Protein AF-A0A0S7YBX9-F1 (afdb_monomer_lite)

Radius of gyration: 15.23 Å; chains: 1; bounding box: 36×28×37 Å

pLDDT: mean 82.59, std 11.85, range [47.88, 96.25]

Structure (mmCIF, N/CA/C/O backbone):
data_AF-A0A0S7YBX9-F1
#
_entry.id   AF-A0A0S7YBX9-F1
#
loop_
_atom_site.group_PDB
_atom_site.id
_atom_site.type_symbol
_atom_site.label_atom_id
_atom_site.label_alt_id
_atom_site.label_comp_id
_atom_site.label_asym_id
_atom_site.label_entity_id
_atom_site.label_seq_id
_atom_site.pdbx_PDB_ins_code
_atom_site.Cartn_x
_atom_site.Cartn_y
_atom_site.Cartn_z
_atom_site.occupancy
_atom_site.B_iso_or_equiv
_atom_site.auth_seq_id
_atom_site.auth_comp_id
_atom_site.auth_asym_id
_atom_site.auth_atom_id
_atom_site.pdbx_PDB_model_num
ATOM 1 N N . MET A 1 1 ? -4.654 -7.374 2.470 1.00 59.19 1 MET A N 1
ATOM 2 C CA . MET A 1 1 ? -4.007 -7.094 1.170 1.00 59.19 1 MET A CA 1
ATOM 3 C C . MET A 1 1 ? -5.047 -7.176 0.069 1.00 59.19 1 MET A C 1
ATOM 5 O O . MET A 1 1 ? -5.740 -8.188 -0.020 1.00 59.19 1 MET A O 1
ATOM 9 N N . THR A 1 2 ? -5.124 -6.176 -0.802 1.00 62.16 2 THR A N 1
ATOM 10 C CA . THR A 1 2 ? -5.911 -6.236 -2.039 1.00 62.16 2 THR A CA 1
ATOM 11 C C . THR A 1 2 ? -5.144 -6.942 -3.145 1.00 62.16 2 THR A C 1
ATOM 13 O O . THR A 1 2 ? -3.989 -6.635 -3.437 1.00 62.16 2 THR A O 1
ATOM 16 N N . VAL A 1 3 ? -5.797 -7.906 -3.791 1.00 60.31 3 VAL A N 1
ATOM 17 C CA . VAL A 1 3 ? -5.257 -8.609 -4.956 1.00 60.31 3 VAL A CA 1
ATOM 18 C C . VAL A 1 3 ? -6.174 -8.383 -6.148 1.00 60.31 3 VAL A C 1
ATOM 20 O O . VAL A 1 3 ? -7.370 -8.649 -6.077 1.00 60.31 3 VAL A O 1
ATOM 23 N N . GLY A 1 4 ? -5.592 -7.933 -7.260 1.00 50.34 4 GLY A N 1
ATOM 24 C CA . GLY A 1 4 ? -6.282 -7.776 -8.541 1.00 50.34 4 GLY A CA 1
ATOM 25 C C . GLY A 1 4 ? -6.559 -6.321 -8.928 1.00 50.34 4 GLY A C 1
ATOM 26 O O . GLY A 1 4 ? -6.956 -5.498 -8.113 1.00 50.34 4 GLY A O 1
ATOM 27 N N . THR A 1 5 ? -6.352 -6.014 -10.210 1.00 55.41 5 THR A N 1
ATOM 28 C CA . THR A 1 5 ? -6.624 -4.702 -10.829 1.00 55.41 5 THR A CA 1
ATOM 29 C C . THR A 1 5 ? -8.050 -4.568 -11.359 1.00 55.41 5 THR A C 1
ATOM 31 O O . THR A 1 5 ? -8.609 -3.479 -11.335 1.00 55.41 5 THR A O 1
ATOM 34 N N . LEU A 1 6 ? -8.627 -5.661 -11.868 1.00 49.56 6 LEU A N 1
ATOM 35 C CA . LEU A 1 6 ? -9.954 -5.682 -12.504 1.00 49.56 6 LEU A CA 1
ATOM 36 C C . LEU A 1 6 ? -11.047 -6.253 -11.591 1.00 49.56 6 LEU A C 1
ATOM 38 O O . LEU A 1 6 ? -12.210 -5.901 -11.737 1.00 49.56 6 LEU A O 1
ATOM 42 N N . HIS A 1 7 ? -10.666 -7.120 -10.653 1.00 47.88 7 HIS A N 1
ATOM 43 C CA . HIS A 1 7 ? -11.538 -7.684 -9.625 1.00 47.88 7 HIS A CA 1
ATOM 44 C C . HIS A 1 7 ? -10.776 -7.636 -8.301 1.00 47.88 7 HIS A C 1
ATOM 46 O O . HIS A 1 7 ? -10.071 -8.594 -7.984 1.00 47.88 7 HIS A O 1
ATOM 52 N N . PRO A 1 8 ? -10.819 -6.505 -7.583 1.00 57.94 8 PRO A N 1
ATOM 53 C CA . PRO A 1 8 ? -10.094 -6.377 -6.335 1.00 57.94 8 PRO A CA 1
ATOM 54 C C . PRO A 1 8 ? -10.708 -7.306 -5.290 1.00 57.94 8 PRO A C 1
ATOM 56 O O . PRO A 1 8 ? -11.868 -7.163 -4.908 1.00 57.94 8 PRO A O 1
ATOM 59 N N . VAL A 1 9 ? -9.922 -8.280 -4.847 1.00 61.59 9 VAL A N 1
ATOM 60 C CA . VAL A 1 9 ? -10.272 -9.187 -3.758 1.00 61.59 9 VAL A CA 1
ATOM 61 C C . VAL A 1 9 ? -9.513 -8.735 -2.523 1.00 61.59 9 VAL A C 1
ATOM 63 O O . VAL A 1 9 ? -8.282 -8.693 -2.526 1.00 61.59 9 VAL A O 1
ATOM 66 N N . VAL A 1 10 ? -10.247 -8.399 -1.465 1.00 65.94 10 VAL A N 1
ATOM 67 C CA . VAL A 1 10 ? -9.663 -8.105 -0.157 1.00 65.94 10 VAL A CA 1
ATOM 68 C C . VAL A 1 10 ? -9.343 -9.429 0.527 1.00 65.94 10 VAL A C 1
ATOM 70 O O . VAL A 1 10 ? -10.243 -10.171 0.915 1.00 65.94 10 VAL A O 1
ATOM 73 N N . LEU A 1 11 ? -8.055 -9.748 0.647 1.00 64.38 11 LEU A N 1
ATOM 74 C CA . LEU A 1 11 ? -7.592 -10.905 1.401 1.00 64.38 11 LEU A CA 1
ATOM 75 C C . LEU A 1 11 ? -7.374 -10.506 2.857 1.00 64.38 11 LEU A C 1
ATOM 77 O O . LEU A 1 11 ? -6.499 -9.689 3.167 1.00 64.38 11 LEU A O 1
ATOM 81 N N . LEU A 1 12 ? -8.154 -11.133 3.735 1.00 68.31 12 LEU A N 1
ATOM 82 C CA . LEU A 1 12 ? -7.967 -11.091 5.178 1.00 68.31 12 LEU A CA 1
ATOM 83 C C . LEU A 1 12 ? -7.260 -12.378 5.632 1.00 68.31 12 LEU A C 1
ATOM 85 O O . LEU A 1 12 ? -7.609 -13.458 5.143 1.00 68.31 12 LEU A O 1
ATOM 89 N N . PRO A 1 13 ? -6.290 -12.300 6.561 1.00 67.50 13 PRO A N 1
ATOM 90 C CA . PRO A 1 13 ? -5.698 -13.489 7.160 1.00 67.50 13 PRO A CA 1
ATOM 91 C C . PRO A 1 13 ? -6.778 -14.385 7.778 1.00 67.50 13 PRO A C 1
ATOM 93 O O . PRO A 1 13 ? -7.752 -13.903 8.363 1.00 67.50 13 PRO A O 1
ATOM 96 N N . THR A 1 14 ? -6.618 -15.703 7.667 1.00 67.44 14 THR A N 1
ATOM 97 C CA . THR A 1 14 ? -7.554 -16.665 8.264 1.00 67.44 14 THR A CA 1
ATOM 98 C C . THR A 1 14 ? -7.660 -16.438 9.771 1.00 67.44 14 THR A C 1
ATOM 100 O O . THR A 1 14 ? -6.645 -16.433 10.461 1.00 67.44 14 THR A O 1
ATOM 103 N N . GLY A 1 15 ? -8.881 -16.247 10.279 1.00 67.19 15 GLY A N 1
ATOM 104 C CA . GLY A 1 15 ? -9.137 -15.954 11.695 1.00 67.19 15 GLY A CA 1
ATOM 105 C C . GLY A 1 15 ? -9.090 -14.468 12.066 1.00 67.19 15 GLY A C 1
ATOM 106 O O . GLY A 1 15 ? -9.505 -14.117 13.162 1.00 67.19 15 GLY A O 1
ATOM 107 N N . PHE A 1 16 ? -8.675 -13.578 11.155 1.00 70.81 16 PHE A N 1
ATOM 108 C CA . PHE A 1 16 ? -8.662 -12.136 11.417 1.00 70.81 16 PHE A CA 1
ATOM 109 C C . PHE A 1 16 ? -10.073 -11.600 11.688 1.00 70.81 16 PHE A C 1
ATOM 111 O O . PHE A 1 16 ? -10.301 -10.974 12.709 1.00 70.81 16 PHE A O 1
ATOM 118 N N . ALA A 1 17 ? -11.060 -11.951 10.862 1.00 68.06 17 ALA A N 1
ATOM 119 C CA . ALA A 1 17 ? -12.440 -11.488 11.049 1.00 68.06 17 ALA A CA 1
ATOM 120 C C . ALA A 1 17 ? -13.119 -11.966 12.353 1.00 68.06 17 ALA A C 1
ATOM 122 O O . ALA A 1 17 ? -14.179 -11.457 12.692 1.00 68.06 17 ALA A O 1
ATOM 123 N N . ALA A 1 18 ? -12.554 -12.949 13.066 1.00 70.06 18 ALA A N 1
ATOM 124 C CA . ALA A 1 18 ? -13.113 -13.455 14.323 1.00 70.06 18 ALA A CA 1
ATOM 125 C C . ALA A 1 18 ? -12.578 -12.725 15.571 1.00 70.06 18 ALA A C 1
ATOM 127 O O . ALA A 1 18 ? -13.212 -12.778 16.620 1.00 70.06 18 ALA A O 1
ATOM 128 N N .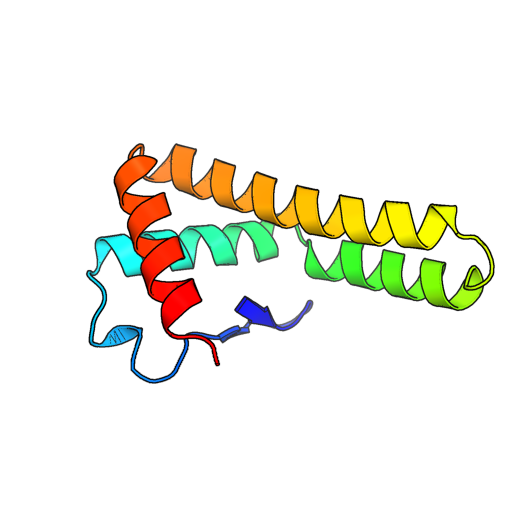 ASP A 1 19 ? -11.431 -12.052 15.453 1.00 71.50 19 ASP A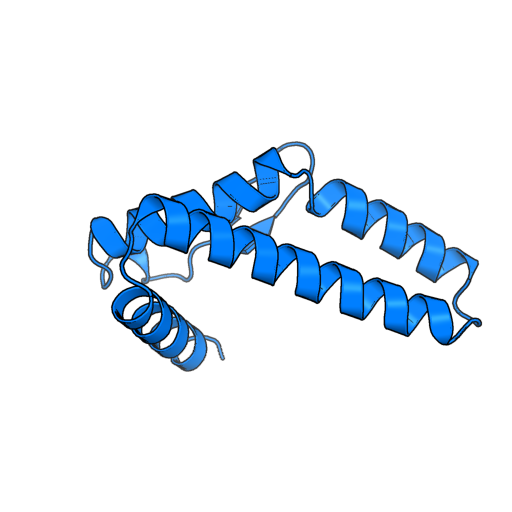 N 1
ATOM 129 C CA . ASP A 1 19 ? -10.671 -11.474 16.574 1.00 71.50 19 ASP A CA 1
ATOM 130 C C . ASP A 1 19 ? -10.643 -9.937 16.567 1.00 71.50 19 ASP A C 1
ATOM 132 O O . ASP A 1 19 ? -9.972 -9.318 17.395 1.00 71.50 19 ASP A O 1
ATOM 136 N N . VAL A 1 20 ? -11.308 -9.328 15.592 1.00 75.19 20 VAL A N 1
ATOM 137 C CA . VAL A 1 20 ? -11.164 -7.920 15.223 1.00 75.19 20 VAL A CA 1
ATOM 138 C C . VAL A 1 20 ? -12.526 -7.262 15.370 1.00 75.19 20 VAL A C 1
ATOM 140 O O . VAL A 1 20 ? -13.535 -7.859 14.993 1.00 75.19 20 VAL A O 1
ATOM 143 N N . SER A 1 21 ? -12.577 -6.069 15.964 1.00 81.75 21 SER A N 1
ATOM 144 C CA . SER A 1 21 ? -13.852 -5.365 16.138 1.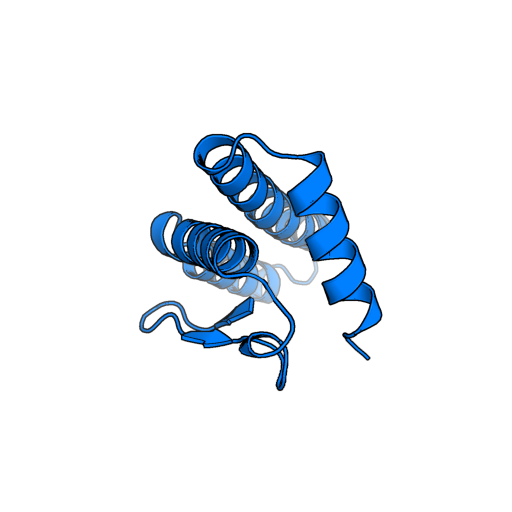00 81.75 21 SER A CA 1
ATOM 145 C C . SER A 1 21 ? -14.432 -4.925 14.790 1.00 81.75 21 SER A C 1
ATOM 147 O O . SER A 1 21 ? -13.703 -4.775 13.809 1.00 81.75 21 SER A O 1
ATOM 149 N N . ASP A 1 22 ? -15.740 -4.660 14.741 1.00 82.06 22 ASP A N 1
ATOM 150 C CA . ASP A 1 22 ? -16.386 -4.126 13.533 1.00 82.06 22 ASP A CA 1
ATOM 151 C C . ASP A 1 22 ? -15.723 -2.816 13.061 1.00 82.06 22 ASP A C 1
ATOM 153 O O . ASP A 1 22 ? -15.582 -2.595 11.858 1.00 82.06 22 ASP A O 1
ATOM 157 N N . ASP A 1 23 ? -15.241 -1.988 13.994 1.00 81.50 23 ASP A N 1
ATOM 158 C CA . ASP A 1 23 ? -14.530 -0.738 13.697 1.00 81.50 23 ASP A CA 1
ATOM 159 C C . ASP A 1 23 ? -13.146 -0.986 13.076 1.00 81.50 23 ASP A C 1
ATOM 161 O O . ASP A 1 23 ? -12.764 -0.336 12.102 1.00 81.50 23 ASP A O 1
ATOM 165 N N . GLU A 1 24 ? -12.391 -1.955 13.600 1.00 81.12 24 GLU A N 1
ATOM 166 C CA . GLU A 1 24 ? -11.100 -2.356 13.032 1.00 81.12 24 GLU A CA 1
ATOM 167 C C . GLU A 1 24 ? -11.294 -2.999 11.641 1.00 81.12 24 GLU A C 1
ATOM 169 O O . GLU A 1 24 ? -10.516 -2.759 10.714 1.00 81.12 24 GLU A O 1
ATOM 174 N N . LEU A 1 25 ? -12.374 -3.762 11.446 1.00 82.69 25 LEU A N 1
ATOM 175 C CA . LEU A 1 25 ? -12.714 -4.370 10.159 1.00 82.69 25 LEU A CA 1
ATOM 176 C C . LEU A 1 25 ? -13.143 -3.314 9.128 1.00 82.69 25 LEU A C 1
ATOM 1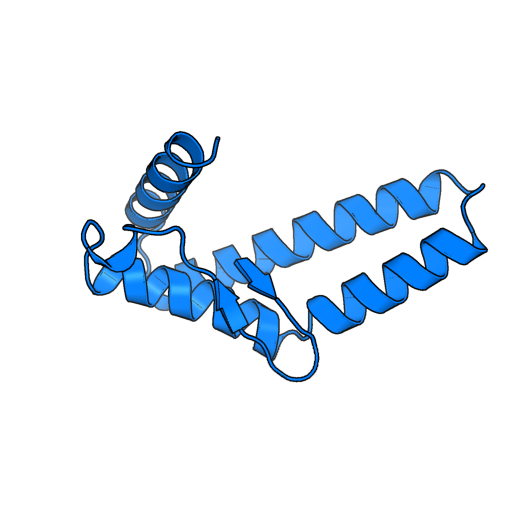78 O O . LEU A 1 25 ? -12.758 -3.396 7.958 1.00 82.69 25 LEU A O 1
ATOM 182 N N . ALA A 1 26 ? -13.876 -2.287 9.567 1.00 84.12 26 ALA A N 1
ATOM 183 C CA . ALA A 1 26 ? -14.211 -1.123 8.757 1.00 84.12 26 ALA A CA 1
ATOM 184 C C . ALA A 1 26 ? -12.959 -0.325 8.365 1.00 84.12 26 ALA A C 1
ATOM 186 O O . ALA A 1 26 ? -12.832 0.061 7.204 1.00 84.12 26 ALA A O 1
ATOM 187 N N . ALA A 1 27 ? -12.002 -0.137 9.281 1.00 84.75 27 ALA A N 1
ATOM 188 C CA . ALA A 1 27 ? -10.730 0.521 8.983 1.00 84.75 27 ALA A CA 1
ATOM 189 C C . ALA A 1 27 ? -9.949 -0.222 7.885 1.00 84.75 27 ALA A C 1
ATOM 191 O O . ALA A 1 27 ? -9.512 0.392 6.911 1.00 84.75 27 ALA A O 1
ATOM 192 N N . VAL A 1 28 ? -9.850 -1.553 7.977 1.00 84.31 28 VAL A N 1
ATOM 193 C CA . VAL A 1 28 ? -9.217 -2.374 6.929 1.00 84.31 28 VAL A CA 1
ATOM 194 C C . VAL A 1 28 ? -9.987 -2.290 5.608 1.00 84.31 28 VAL A C 1
ATOM 196 O O . VAL A 1 28 ? -9.380 -2.180 4.545 1.00 84.31 28 VAL A O 1
ATOM 199 N N . ALA A 1 29 ? -11.321 -2.294 5.640 1.00 83.69 29 ALA A N 1
ATOM 200 C CA . ALA A 1 29 ? -12.124 -2.144 4.429 1.00 83.69 29 ALA A CA 1
ATOM 201 C C . ALA A 1 29 ? -11.913 -0.778 3.753 1.00 83.69 29 ALA A C 1
ATOM 203 O O . ALA A 1 29 ? -11.819 -0.717 2.528 1.00 83.69 29 ALA A O 1
ATOM 204 N N . VAL A 1 30 ? -11.800 0.305 4.531 1.00 86.88 30 VAL A N 1
ATOM 205 C CA . VAL A 1 30 ? -11.492 1.649 4.019 1.00 86.88 30 VAL A CA 1
ATOM 206 C C . VAL A 1 30 ? -10.101 1.688 3.389 1.00 86.88 30 VAL A C 1
ATOM 208 O O . VAL A 1 30 ? -9.977 2.197 2.275 1.00 86.88 30 VAL A O 1
ATOM 211 N N . HIS A 1 31 ? -9.089 1.104 4.043 1.00 87.06 31 HIS A N 1
ATOM 212 C CA . HIS A 1 31 ? -7.721 0.999 3.509 1.00 87.06 31 HIS A CA 1
ATOM 213 C C . HIS A 1 31 ? -7.710 0.337 2.131 1.00 87.06 31 HIS A C 1
ATOM 215 O O . HIS A 1 31 ? -7.197 0.862 1.145 1.00 87.06 31 HIS A O 1
ATOM 221 N N . GLU A 1 32 ? -8.357 -0.817 2.040 1.00 84.31 32 GLU A N 1
ATOM 222 C CA . GLU A 1 32 ? -8.355 -1.629 0.832 1.00 84.31 32 GLU A CA 1
ATOM 223 C C . GLU A 1 32 ? -9.222 -1.012 -0.273 1.00 84.31 32 GLU A C 1
ATOM 225 O O . GLU A 1 32 ? -8.867 -1.046 -1.453 1.00 84.31 32 GLU A O 1
ATOM 230 N N . LEU A 1 33 ? -10.329 -0.358 0.085 1.00 85.69 33 LEU A N 1
ATOM 231 C CA . LEU A 1 33 ? -11.119 0.417 -0.867 1.00 85.69 33 LEU A CA 1
ATOM 232 C C . LEU A 1 33 ? -10.336 1.629 -1.390 1.00 85.69 33 LEU A C 1
ATOM 234 O O . LEU A 1 33 ? -10.477 1.981 -2.564 1.00 85.69 33 LEU A O 1
ATOM 238 N N . ALA A 1 34 ? -9.494 2.254 -0.560 1.00 86.06 34 ALA A N 1
ATOM 239 C CA . ALA A 1 34 ? -8.634 3.353 -0.980 1.00 86.06 34 ALA A CA 1
ATOM 240 C C . ALA A 1 34 ? -7.631 2.898 -2.052 1.00 86.06 34 ALA A C 1
ATOM 242 O O . ALA A 1 34 ? -7.510 3.583 -3.074 1.00 86.06 34 ALA A O 1
ATOM 243 N N . HIS A 1 35 ? -7.029 1.712 -1.906 1.00 86.12 35 HIS A N 1
ATOM 244 C CA . HIS A 1 35 ? -6.175 1.110 -2.939 1.00 86.12 35 HIS A CA 1
ATOM 245 C C . HIS A 1 35 ? -6.903 0.935 -4.276 1.00 86.12 35 HIS A C 1
ATOM 247 O O . HIS A 1 35 ? -6.378 1.285 -5.340 1.00 86.12 35 HIS A O 1
ATOM 253 N N . VAL A 1 36 ? -8.137 0.424 -4.234 1.00 85.19 36 VAL A N 1
ATOM 254 C CA . VAL A 1 36 ? -8.966 0.223 -5.432 1.00 85.19 36 VAL A CA 1
ATOM 255 C C . VAL A 1 36 ? -9.329 1.553 -6.077 1.00 85.19 36 VAL A C 1
ATOM 257 O O . VAL A 1 36 ? -9.158 1.726 -7.284 1.00 85.19 36 VAL A O 1
ATOM 260 N N . ARG A 1 37 ? -9.799 2.514 -5.275 1.00 86.44 37 ARG A N 1
ATOM 261 C CA . ARG A 1 37 ? -10.227 3.834 -5.750 1.00 86.44 37 ARG A CA 1
ATOM 262 C C . ARG A 1 37 ? -9.075 4.606 -6.389 1.00 86.44 37 ARG A C 1
ATOM 264 O O . ARG A 1 37 ? -9.293 5.317 -7.366 1.00 86.44 37 ARG A O 1
ATOM 271 N N . ARG A 1 38 ? -7.861 4.462 -5.853 1.00 85.38 38 ARG A N 1
ATOM 272 C CA . ARG A 1 38 ? -6.638 5.098 -6.371 1.00 85.38 38 ARG A CA 1
ATOM 273 C C . ARG A 1 38 ? -5.972 4.303 -7.497 1.00 85.38 38 ARG A C 1
ATOM 275 O O . ARG A 1 38 ? -5.006 4.784 -8.080 1.00 85.38 38 ARG A O 1
ATOM 282 N N . GLN A 1 39 ? -6.510 3.129 -7.840 1.00 86.38 39 GLN A N 1
ATOM 283 C CA . GLN A 1 39 ? -5.984 2.233 -8.872 1.00 86.38 39 GLN A CA 1
ATOM 284 C C . GLN A 1 39 ? -4.502 1.883 -8.662 1.00 86.38 39 GLN A C 1
ATOM 286 O O . GLN A 1 39 ? -3.755 1.702 -9.628 1.00 86.38 39 GLN A O 1
ATOM 291 N N . ASP A 1 40 ? -4.073 1.753 -7.403 1.00 87.06 40 ASP A N 1
ATOM 292 C CA . ASP A 1 40 ? -2.663 1.535 -7.062 1.00 87.06 40 ASP A CA 1
ATOM 293 C C . ASP A 1 40 ? -2.110 0.279 -7.749 1.00 87.06 40 ASP A C 1
ATOM 295 O O . ASP A 1 40 ? -0.999 0.285 -8.279 1.00 87.06 40 ASP A O 1
ATOM 299 N N . ALA A 1 41 ? -2.922 -0.776 -7.859 1.00 85.75 41 ALA A N 1
ATOM 300 C CA . ALA A 1 41 ? -2.548 -2.004 -8.551 1.00 85.75 41 ALA A CA 1
ATOM 301 C C . ALA A 1 41 ? -2.213 -1.783 -10.045 1.00 85.75 41 ALA A C 1
ATOM 303 O O . ALA A 1 41 ? -1.312 -2.435 -10.576 1.00 85.75 41 ALA A O 1
ATOM 304 N N . ALA A 1 42 ? -2.884 -0.849 -10.732 1.00 87.31 42 ALA A N 1
ATOM 305 C CA . ALA A 1 42 ? -2.590 -0.530 -12.132 1.00 87.31 42 ALA A CA 1
ATOM 306 C C . ALA A 1 42 ? -1.270 0.246 -12.259 1.00 87.31 42 ALA A C 1
ATOM 308 O O . ALA A 1 42 ? -0.443 -0.072 -13.116 1.00 87.31 42 ALA A O 1
ATOM 309 N N . VAL A 1 43 ? -1.041 1.213 -11.365 1.00 89.25 43 VAL A N 1
ATOM 310 C CA . VAL A 1 43 ? 0.200 2.000 -11.313 1.00 89.25 43 VAL A CA 1
ATOM 311 C C . VAL A 1 43 ? 1.397 1.105 -10.994 1.00 89.25 43 VAL A C 1
ATOM 313 O O . VAL A 1 43 ? 2.404 1.138 -11.703 1.00 89.25 43 VAL A O 1
ATOM 316 N N . LEU A 1 44 ? 1.289 0.252 -9.972 1.00 90.06 44 LEU A N 1
ATOM 317 C CA . LEU A 1 44 ? 2.346 -0.689 -9.597 1.00 90.06 44 LEU A CA 1
ATOM 318 C C . LEU A 1 44 ? 2.578 -1.755 -10.681 1.00 90.06 44 LEU A C 1
ATOM 320 O O . LEU A 1 44 ? 3.720 -2.171 -10.901 1.00 90.06 44 LEU A O 1
ATOM 324 N N . GLY A 1 45 ? 1.528 -2.156 -11.405 1.00 88.62 45 GLY A N 1
ATOM 325 C CA . GLY A 1 45 ? 1.629 -3.019 -12.583 1.00 88.62 45 GLY A CA 1
ATOM 326 C C . GLY A 1 45 ? 2.429 -2.370 -13.716 1.00 88.62 45 GLY A C 1
ATOM 327 O O . GLY A 1 45 ? 3.367 -2.976 -14.238 1.00 88.62 45 GLY A O 1
ATOM 328 N N . LEU A 1 46 ? 2.134 -1.109 -14.044 1.00 92.00 46 LEU A N 1
ATOM 329 C CA . LEU A 1 46 ? 2.888 -0.344 -15.039 1.00 92.00 46 LEU A CA 1
ATOM 330 C C . LEU A 1 46 ? 4.352 -0.162 -14.621 1.00 92.00 46 LEU A C 1
ATOM 332 O O . LEU A 1 46 ? 5.256 -0.398 -15.419 1.00 92.00 46 LEU A O 1
ATOM 336 N N . LEU A 1 47 ? 4.604 0.198 -13.361 1.00 92.69 47 LEU A N 1
ATOM 337 C CA . LEU A 1 47 ? 5.963 0.321 -12.830 1.00 92.69 47 LEU A CA 1
ATOM 338 C C . LEU A 1 47 ? 6.718 -1.009 -12.869 1.00 92.69 47 LEU A C 1
ATOM 340 O O . LEU A 1 47 ? 7.913 -1.026 -13.157 1.00 92.69 47 LEU A O 1
ATOM 344 N N . SER A 1 48 ? 6.029 -2.130 -12.658 1.00 91.12 48 SER A N 1
ATOM 345 C CA . SER A 1 48 ? 6.624 -3.461 -12.798 1.00 91.12 48 SER A CA 1
ATOM 346 C C . SER A 1 48 ? 7.035 -3.760 -14.242 1.00 91.12 48 SER A C 1
ATOM 348 O O . SER A 1 48 ? 8.117 -4.311 -14.447 1.00 91.12 48 SER A O 1
ATOM 350 N N . LEU A 1 49 ? 6.242 -3.346 -15.237 1.00 94.25 49 LEU A N 1
ATOM 351 C CA . LEU A 1 49 ? 6.616 -3.436 -16.655 1.00 94.25 49 LEU A CA 1
ATOM 352 C C . LEU A 1 49 ? 7.813 -2.533 -16.980 1.00 94.25 49 LEU A C 1
ATOM 354 O O . LEU A 1 49 ? 8.775 -2.988 -17.598 1.00 94.25 49 LEU A O 1
ATOM 358 N N . VAL A 1 50 ? 7.804 -1.281 -16.511 1.00 93.56 50 VAL A N 1
ATOM 359 C CA . VAL A 1 50 ? 8.932 -0.347 -16.681 1.00 93.56 50 VAL A CA 1
ATOM 360 C C . VAL A 1 50 ? 10.204 -0.917 -16.056 1.00 93.56 50 VAL A C 1
ATOM 362 O O . VAL A 1 50 ? 11.260 -0.892 -16.684 1.00 93.56 50 VAL A O 1
ATOM 365 N N . ARG A 1 51 ? 10.111 -1.496 -14.855 1.00 94.38 51 ARG A N 1
ATOM 366 C CA . ARG A 1 51 ? 11.223 -2.181 -14.188 1.00 94.38 51 ARG A CA 1
ATOM 367 C C . ARG A 1 51 ? 11.712 -3.397 -14.964 1.00 94.38 51 ARG A C 1
ATOM 369 O O . ARG A 1 51 ? 12.910 -3.635 -14.964 1.00 94.38 51 ARG A O 1
ATOM 376 N N . ALA A 1 52 ? 10.832 -4.151 -15.621 1.00 93.56 52 ALA A N 1
ATOM 377 C CA . ALA A 1 52 ? 11.240 -5.285 -16.449 1.00 93.56 52 ALA A CA 1
ATOM 378 C C . ALA A 1 52 ? 12.035 -4.831 -17.687 1.00 93.56 52 ALA A C 1
ATOM 380 O O . ALA A 1 52 ? 13.057 -5.429 -18.012 1.00 93.56 52 ALA A O 1
ATOM 381 N N . VAL A 1 53 ? 11.613 -3.741 -18.337 1.00 96.25 53 VAL A N 1
ATOM 382 C CA . VAL A 1 53 ? 12.312 -3.169 -19.503 1.00 96.25 53 VAL A CA 1
ATOM 383 C C . VAL A 1 53 ? 13.631 -2.505 -19.097 1.00 96.25 53 VAL A C 1
ATOM 385 O O . VAL A 1 53 ? 14.651 -2.673 -19.762 1.00 96.25 53 VAL A O 1
ATOM 388 N N . LEU A 1 54 ? 13.628 -1.770 -17.985 1.00 95.81 54 LEU A N 1
ATOM 389 C CA . LEU A 1 54 ? 14.768 -1.003 -17.478 1.00 95.81 54 LEU A CA 1
ATOM 390 C C . LEU A 1 54 ? 15.438 -1.685 -16.278 1.00 95.81 54 LEU A C 1
ATOM 392 O O . LEU A 1 54 ? 15.920 -1.009 -15.370 1.00 95.81 54 LEU A O 1
ATOM 396 N N . TYR A 1 55 ? 15.491 -3.019 -16.259 1.00 94.25 55 TYR A N 1
ATOM 397 C CA . TYR A 1 55 ? 15.978 -3.790 -15.105 1.00 94.25 55 TYR A CA 1
ATOM 398 C C . TYR A 1 55 ? 17.416 -3.432 -14.693 1.00 94.25 55 TYR A C 1
ATOM 400 O O . TYR A 1 55 ? 17.786 -3.576 -13.529 1.00 94.25 55 TYR A O 1
ATOM 408 N N . PHE A 1 56 ? 18.220 -2.934 -15.632 1.00 94.56 56 PHE A N 1
ATOM 409 C CA . PHE A 1 56 ? 19.602 -2.507 -15.419 1.00 94.56 56 PHE A CA 1
ATOM 410 C C . PHE A 1 56 ? 19.732 -1.105 -14.795 1.00 94.56 56 PHE A C 1
ATOM 412 O O . PHE A 1 56 ? 20.826 -0.724 -14.388 1.00 94.56 56 PHE A O 1
ATOM 419 N N . GLN A 1 57 ? 18.646 -0.329 -14.706 1.00 95.31 57 GLN A N 1
ATOM 420 C CA . GLN A 1 57 ? 18.649 1.025 -14.149 1.00 95.31 57 GLN A CA 1
ATOM 421 C C . GLN A 1 57 ? 18.317 1.000 -12.646 1.00 95.31 57 GLN A C 1
ATOM 423 O O . GLN A 1 57 ? 17.147 0.845 -12.285 1.00 95.31 57 GLN A O 1
ATOM 428 N N . PRO A 1 58 ? 19.287 1.217 -11.735 1.00 93.38 58 PRO A N 1
ATOM 429 C CA . PRO A 1 58 ? 19.059 1.146 -10.285 1.00 93.38 58 PRO A CA 1
ATOM 430 C C . PRO A 1 58 ? 18.013 2.156 -9.785 1.00 93.38 58 PRO A C 1
ATOM 432 O O . PRO A 1 58 ? 17.289 1.884 -8.827 1.00 93.38 58 PRO A O 1
ATOM 435 N N . LEU A 1 59 ? 17.872 3.298 -10.463 1.00 95.75 59 LEU A N 1
ATOM 436 C CA . LEU A 1 59 ? 16.873 4.315 -10.125 1.00 95.75 59 LEU A CA 1
ATOM 437 C C . LEU A 1 59 ? 15.435 3.813 -10.296 1.00 95.75 59 LEU A C 1
ATOM 439 O O . LEU A 1 59 ? 14.566 4.196 -9.517 1.00 95.75 59 LEU A O 1
ATOM 443 N N . VAL A 1 60 ? 15.177 2.916 -11.252 1.00 93.69 60 VAL A N 1
ATOM 444 C CA . VAL A 1 60 ? 13.834 2.353 -11.462 1.00 93.69 60 VAL A CA 1
ATOM 445 C C . VAL A 1 60 ? 13.444 1.439 -10.305 1.00 93.69 60 VAL A C 1
ATOM 447 O O . VAL A 1 60 ? 12.296 1.457 -9.865 1.00 93.69 60 VAL A O 1
ATOM 450 N N . TRP A 1 61 ? 14.399 0.702 -9.734 1.00 93.25 61 TRP A N 1
ATOM 451 C CA . TRP A 1 61 ? 14.164 -0.094 -8.528 1.00 93.25 61 TRP A CA 1
ATOM 452 C C . TRP A 1 61 ? 13.789 0.782 -7.335 1.00 93.25 61 TRP A C 1
ATOM 454 O O . TRP A 1 61 ? 12.835 0.470 -6.622 1.00 93.25 61 TRP A O 1
ATOM 464 N N . LEU A 1 62 ? 14.511 1.889 -7.134 1.00 95.50 62 LEU A N 1
ATOM 465 C CA . LEU A 1 62 ? 14.207 2.855 -6.077 1.00 95.50 62 LEU A CA 1
ATOM 466 C C . LEU A 1 62 ? 12.836 3.501 -6.294 1.00 95.50 62 LEU A C 1
ATOM 468 O O . LEU A 1 62 ? 12.047 3.556 -5.355 1.00 95.50 62 LEU A O 1
ATOM 472 N N . ALA A 1 63 ? 12.522 3.904 -7.527 1.00 93.38 63 ALA A N 1
ATOM 473 C CA . ALA A 1 63 ? 11.231 4.482 -7.878 1.00 93.38 63 ALA A CA 1
ATOM 474 C C . ALA A 1 63 ? 10.074 3.506 -7.617 1.00 93.38 63 ALA A C 1
ATOM 476 O O . ALA A 1 63 ? 9.094 3.888 -6.986 1.00 93.38 63 ALA A O 1
ATOM 477 N N . CYS A 1 64 ? 10.203 2.234 -8.011 1.00 92.62 64 CYS A N 1
ATOM 478 C CA . CYS A 1 64 ? 9.180 1.217 -7.745 1.00 92.62 64 CYS A CA 1
ATOM 479 C C . CYS A 1 64 ? 8.968 1.001 -6.240 1.00 92.62 64 CYS A C 1
ATOM 481 O O . CYS A 1 64 ? 7.831 0.925 -5.780 1.00 92.62 64 CYS A O 1
ATOM 483 N N . ARG A 1 65 ? 10.056 0.932 -5.458 1.00 91.88 65 ARG A N 1
ATOM 484 C CA . ARG A 1 65 ? 9.975 0.797 -3.993 1.00 91.88 65 ARG A CA 1
ATOM 485 C C . ARG A 1 65 ? 9.330 2.020 -3.347 1.00 91.88 65 ARG A C 1
ATOM 487 O O . ARG A 1 65 ? 8.543 1.868 -2.420 1.00 91.88 65 ARG A O 1
ATOM 494 N N . GLN A 1 66 ? 9.661 3.217 -3.824 1.00 94.62 66 GLN A N 1
ATOM 495 C CA . GLN A 1 66 ? 9.094 4.453 -3.302 1.00 94.62 66 GLN A CA 1
ATOM 496 C C . GLN A 1 66 ? 7.613 4.586 -3.660 1.00 94.62 66 GLN A C 1
ATOM 498 O O . GLN A 1 66 ? 6.824 4.964 -2.803 1.00 94.62 66 GLN A O 1
ATOM 503 N N . ALA A 1 67 ? 7.224 4.223 -4.882 1.00 92.25 67 ALA A N 1
ATOM 504 C CA . ALA A 1 67 ? 5.830 4.231 -5.306 1.00 92.25 67 ALA A CA 1
ATOM 505 C C . ALA A 1 67 ? 4.970 3.286 -4.458 1.00 92.25 67 ALA A C 1
ATOM 507 O O . ALA A 1 67 ? 3.907 3.690 -4.004 1.00 92.25 67 ALA A O 1
ATOM 508 N N . ALA A 1 68 ? 5.459 2.073 -4.172 1.00 90.06 68 ALA A N 1
ATOM 509 C CA . ALA A 1 68 ? 4.767 1.145 -3.279 1.00 90.06 68 ALA A CA 1
ATOM 510 C C . ALA A 1 68 ? 4.583 1.731 -1.868 1.00 90.06 68 ALA A C 1
ATOM 512 O O . ALA A 1 68 ? 3.488 1.691 -1.326 1.00 90.06 68 ALA A O 1
ATOM 513 N N . ARG A 1 69 ? 5.622 2.358 -1.296 1.00 91.81 69 ARG A N 1
ATOM 514 C CA . ARG A 1 69 ? 5.523 3.018 0.021 1.00 91.81 69 ARG A CA 1
ATOM 515 C C . ARG A 1 69 ? 4.537 4.184 0.038 1.00 91.81 69 ARG A C 1
ATOM 517 O O . ARG A 1 69 ? 3.833 4.362 1.022 1.00 91.81 69 ARG A O 1
ATOM 524 N N . LEU A 1 70 ? 4.513 4.987 -1.024 1.00 91.94 70 LEU A N 1
ATOM 525 C CA . LEU A 1 70 ? 3.587 6.113 -1.144 1.00 91.94 70 LEU A CA 1
ATOM 526 C C . LEU A 1 70 ? 2.139 5.648 -1.317 1.00 91.94 70 LEU A C 1
ATOM 528 O O . LEU A 1 70 ? 1.238 6.333 -0.848 1.00 91.94 70 LEU A O 1
ATOM 532 N N . ALA A 1 71 ? 1.914 4.509 -1.978 1.00 89.88 71 ALA A N 1
ATOM 533 C CA . ALA A 1 71 ? 0.586 3.917 -2.097 1.00 89.88 71 ALA A CA 1
ATOM 534 C C . ALA A 1 71 ? 0.039 3.489 -0.727 1.00 89.88 71 ALA A C 1
ATOM 536 O O . ALA A 1 71 ? -1.080 3.864 -0.393 1.00 89.88 71 ALA A O 1
ATOM 537 N N . GLU A 1 72 ? 0.843 2.787 0.078 1.00 88.38 72 GLU A N 1
ATOM 538 C CA . GLU A 1 72 ? 0.465 2.401 1.449 1.00 88.38 72 GLU A CA 1
ATOM 539 C C . GLU A 1 72 ? 0.203 3.629 2.327 1.00 88.38 72 GLU A C 1
ATOM 541 O O . GLU A 1 72 ? -0.872 3.746 2.904 1.00 88.38 72 GLU A O 1
ATOM 546 N N . ALA A 1 73 ? 1.1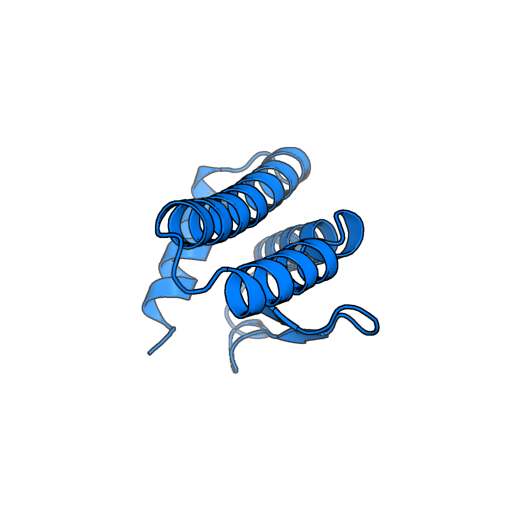24 4.602 2.339 1.00 90.50 73 ALA A N 1
ATOM 547 C CA . ALA A 1 73 ? 0.968 5.820 3.139 1.00 90.50 73 ALA A CA 1
ATOM 548 C C . ALA A 1 73 ? -0.304 6.605 2.774 1.00 90.50 73 ALA A C 1
ATOM 550 O O . ALA A 1 73 ? -1.021 7.068 3.651 1.00 90.50 73 ALA A O 1
ATOM 551 N N . ALA A 1 74 ? -0.622 6.713 1.481 1.00 88.75 74 ALA A N 1
ATOM 552 C CA . ALA A 1 74 ? -1.833 7.396 1.034 1.00 88.75 74 ALA A CA 1
ATOM 553 C C . ALA A 1 74 ? -3.125 6.638 1.390 1.00 88.75 74 ALA A C 1
ATOM 555 O O . ALA A 1 74 ? -4.188 7.254 1.472 1.00 88.75 74 ALA A O 1
ATOM 556 N N . CYS A 1 75 ? -3.064 5.315 1.554 1.00 85.94 75 CYS A N 1
ATOM 557 C CA . CYS A 1 75 ? -4.209 4.527 2.009 1.00 85.94 75 CYS A CA 1
ATOM 558 C C . CYS A 1 75 ? -4.373 4.618 3.527 1.00 85.94 75 CYS A C 1
ATOM 560 O O . CYS A 1 75 ? -5.494 4.833 3.984 1.00 85.94 75 CYS A O 1
ATOM 562 N N . ASP A 1 76 ? -3.271 4.599 4.282 1.00 89.25 76 ASP A N 1
ATOM 563 C CA . ASP A 1 76 ? -3.277 4.876 5.721 1.00 89.25 76 ASP A CA 1
ATOM 564 C C . ASP A 1 76 ? -3.874 6.262 6.008 1.00 89.25 76 ASP A C 1
ATOM 566 O O . ASP A 1 76 ? -4.769 6.384 6.842 1.00 89.25 76 ASP A O 1
ATOM 570 N N . ASP A 1 77 ? -3.464 7.294 5.261 1.00 90.19 77 ASP A N 1
ATOM 571 C CA . ASP A 1 77 ? -4.022 8.647 5.379 1.00 90.19 77 ASP A CA 1
ATOM 572 C C . ASP A 1 77 ? -5.550 8.652 5.179 1.00 90.19 77 ASP A C 1
ATOM 574 O O . ASP A 1 77 ? -6.274 9.296 5.937 1.00 90.19 77 ASP A O 1
ATOM 578 N N . ALA A 1 78 ? -6.068 7.875 4.220 1.00 88.69 78 ALA A N 1
ATOM 579 C CA . ALA A 1 78 ? -7.508 7.765 3.982 1.00 88.69 78 ALA A CA 1
ATOM 580 C C . ALA A 1 78 ? -8.258 7.096 5.153 1.00 88.69 78 ALA A C 1
ATOM 582 O O . ALA A 1 78 ? -9.391 7.474 5.458 1.00 88.69 78 ALA A O 1
ATOM 583 N N . VAL A 1 79 ? -7.638 6.128 5.836 1.00 88.19 79 VAL A N 1
ATOM 584 C CA . VAL A 1 79 ? -8.199 5.522 7.056 1.00 88.19 79 VAL A CA 1
ATOM 585 C C . VAL A 1 79 ? -8.191 6.518 8.213 1.00 88.19 79 VAL A C 1
ATOM 587 O O . VAL A 1 79 ? -9.164 6.596 8.969 1.00 88.19 79 VAL A O 1
ATOM 590 N N . LEU A 1 80 ? -7.119 7.299 8.352 1.00 89.81 80 LEU A N 1
ATOM 591 C CA . LEU A 1 80 ? -7.009 8.327 9.386 1.00 89.81 80 LEU A CA 1
ATOM 592 C C . LEU A 1 80 ? -8.044 9.437 9.192 1.00 89.81 80 LEU A C 1
ATOM 594 O O . LEU A 1 80 ? -8.661 9.860 10.168 1.00 89.81 80 LEU A O 1
ATOM 598 N N . GLU A 1 81 ? -8.282 9.864 7.951 1.00 89.75 81 GLU A N 1
ATOM 599 C CA . GLU A 1 81 ? -9.341 10.823 7.615 1.00 89.75 81 GLU A CA 1
ATOM 600 C C . GLU A 1 81 ? -10.743 10.280 7.931 1.00 89.75 81 GLU A C 1
ATOM 602 O O . GLU A 1 81 ? -11.614 11.042 8.350 1.00 89.75 81 GLU A O 1
ATOM 607 N N . ALA A 1 82 ? -10.969 8.974 7.755 1.00 86.12 82 ALA A N 1
ATOM 608 C CA . ALA A 1 82 ? -12.271 8.351 7.982 1.00 86.12 82 ALA A CA 1
ATOM 609 C C . ALA A 1 82 ? -12.558 8.035 9.461 1.00 86.12 82 ALA A C 1
ATOM 611 O O . ALA A 1 82 ? -13.700 8.161 9.898 1.00 86.12 82 ALA A O 1
ATOM 612 N N . THR A 1 83 ? -11.548 7.604 10.223 1.00 84.88 83 THR A N 1
ATOM 613 C CA . THR A 1 83 ? -11.716 7.122 11.609 1.00 84.88 83 THR A CA 1
ATOM 614 C C . THR A 1 83 ? -11.313 8.149 12.664 1.00 84.88 83 THR A C 1
ATOM 616 O O . THR A 1 83 ? -11.851 8.132 13.765 1.00 84.88 83 THR A O 1
ATOM 619 N N . GLY A 1 84 ? -10.364 9.042 12.362 1.00 84.56 84 GLY A N 1
ATOM 620 C CA . GLY A 1 84 ? -9.828 10.012 13.319 1.00 84.56 84 GLY A CA 1
ATOM 621 C C . GLY A 1 84 ? -9.018 9.404 14.476 1.00 84.56 84 GLY A C 1
ATOM 622 O O . GLY A 1 84 ? -8.635 10.136 15.389 1.00 84.56 84 GLY A O 1
ATOM 623 N N . GLU A 1 85 ? -8.721 8.097 14.454 1.00 85.56 85 GLU A N 1
ATOM 624 C CA . GLU A 1 85 ? -8.077 7.379 15.565 1.00 85.56 85 GLU A CA 1
ATOM 625 C C . GLU A 1 85 ? -6.715 6.753 15.193 1.00 85.56 85 GLU A C 1
ATOM 627 O O . GLU A 1 85 ? -6.573 5.527 15.111 1.00 85.56 85 GLU A O 1
ATOM 632 N N . PRO A 1 86 ? -5.645 7.560 15.044 1.00 85.38 86 PRO A N 1
ATOM 633 C CA . PRO A 1 86 ? -4.343 7.074 14.578 1.00 85.38 86 PRO A CA 1
ATOM 634 C C . PRO A 1 86 ? -3.689 6.043 15.503 1.00 85.38 86 PRO A C 1
ATOM 636 O O . PRO A 1 86 ? -3.040 5.106 15.041 1.00 85.38 86 PRO A O 1
ATOM 639 N N . VAL A 1 87 ? -3.857 6.186 16.821 1.00 87.75 87 VAL A N 1
ATOM 640 C CA . VAL A 1 87 ? -3.243 5.274 17.803 1.00 87.75 87 VAL A CA 1
ATOM 641 C C . VAL A 1 87 ? -3.940 3.914 17.818 1.00 87.75 87 VAL A C 1
ATOM 643 O O . VAL A 1 87 ? -3.275 2.892 17.996 1.00 87.75 87 VAL A O 1
ATOM 646 N N . SER A 1 88 ? -5.264 3.896 17.653 1.00 85.31 88 SER A N 1
ATOM 647 C CA . SER A 1 88 ? -6.050 2.660 17.592 1.00 85.31 88 SER A CA 1
ATOM 648 C C . SER A 1 88 ? -5.684 1.872 16.333 1.00 85.31 88 SER A C 1
ATOM 650 O O . SER A 1 88 ? -5.274 0.713 16.418 1.00 85.31 88 SER A O 1
ATOM 652 N N . TYR A 1 89 ? -5.661 2.562 15.189 1.00 86.25 89 TYR A N 1
ATOM 653 C CA . TYR A 1 89 ? -5.257 1.995 13.907 1.00 86.25 89 TYR A CA 1
ATOM 654 C C . TYR A 1 89 ? -3.821 1.441 13.922 1.00 86.25 89 TYR A C 1
ATOM 656 O O . TYR A 1 89 ? -3.591 0.294 13.542 1.00 86.25 89 TYR A O 1
ATOM 664 N N . ALA A 1 90 ? -2.849 2.185 14.464 1.00 86.06 90 ALA A N 1
ATOM 665 C CA . ALA A 1 90 ? -1.466 1.712 14.568 1.00 86.06 90 ALA A CA 1
ATOM 666 C C . ALA A 1 90 ? -1.322 0.448 15.440 1.00 86.06 90 ALA A C 1
ATOM 668 O O . ALA A 1 90 ? -0.537 -0.447 15.120 1.00 86.06 90 ALA A O 1
ATOM 669 N N . LYS A 1 91 ? -2.088 0.343 16.537 1.00 86.62 91 LYS A N 1
ATOM 670 C CA . LYS A 1 91 ? -2.107 -0.862 17.385 1.00 86.62 91 LYS A CA 1
ATOM 671 C C . LYS A 1 91 ? -2.697 -2.060 16.648 1.00 86.62 91 LYS A C 1
ATOM 673 O O . LYS A 1 91 ? -2.163 -3.161 16.773 1.00 86.62 91 LYS A O 1
ATOM 678 N N . MET A 1 92 ? -3.768 -1.850 15.886 1.00 86.00 92 MET A N 1
ATOM 679 C CA . MET A 1 92 ? -4.361 -2.883 15.039 1.00 86.00 92 MET A CA 1
ATOM 680 C C . MET A 1 92 ? -3.346 -3.382 13.996 1.00 86.00 92 MET A C 1
ATOM 682 O O . MET A 1 92 ? -3.138 -4.590 13.881 1.00 86.00 92 MET A O 1
ATOM 686 N N . LEU A 1 93 ? -2.647 -2.474 13.302 1.00 84.38 93 LEU A N 1
ATOM 687 C CA . LEU A 1 93 ? -1.598 -2.829 12.337 1.00 84.38 93 LEU A CA 1
ATOM 688 C C . LEU A 1 93 ? -0.447 -3.617 12.979 1.00 84.38 93 LEU A C 1
ATOM 690 O O . LEU A 1 93 ? 0.016 -4.600 12.402 1.00 84.38 93 LEU A O 1
ATOM 694 N N . ALA A 1 94 ? -0.007 -3.237 14.182 1.00 86.06 94 ALA A N 1
ATOM 695 C CA . ALA A 1 94 ? 1.034 -3.967 14.907 1.00 86.06 94 ALA A CA 1
ATOM 696 C C . ALA A 1 94 ? 0.601 -5.406 15.241 1.00 86.06 94 ALA A C 1
ATOM 698 O O . ALA A 1 94 ? 1.345 -6.348 14.977 1.00 86.06 94 ALA A O 1
ATOM 699 N N . ARG A 1 95 ? -0.633 -5.591 15.734 1.00 84.38 95 ARG A N 1
ATOM 700 C CA . ARG A 1 95 ? -1.204 -6.927 15.994 1.00 84.38 95 ARG A CA 1
ATOM 701 C C . ARG A 1 95 ? -1.311 -7.769 14.722 1.00 84.38 95 ARG A C 1
ATOM 703 O O . ARG A 1 95 ? -1.099 -8.977 14.769 1.00 84.38 95 ARG A O 1
ATOM 710 N N . LEU A 1 96 ? -1.652 -7.144 13.594 1.00 79.25 96 LEU A N 1
ATOM 711 C CA . LEU A 1 96 ? -1.668 -7.792 12.280 1.00 79.25 96 LEU A CA 1
ATOM 712 C C . LEU A 1 96 ? -0.274 -8.268 11.873 1.00 79.25 96 LEU A C 1
ATOM 714 O O . LEU A 1 96 ? -0.119 -9.416 11.462 1.00 79.25 96 LEU A O 1
ATOM 718 N N . ALA A 1 97 ? 0.731 -7.403 12.011 1.00 80.94 97 ALA A N 1
ATOM 719 C CA . ALA A 1 97 ? 2.110 -7.704 11.649 1.00 80.94 97 ALA A CA 1
ATOM 720 C C . ALA A 1 97 ? 2.700 -8.849 12.488 1.00 80.94 97 ALA A C 1
ATOM 722 O O . ALA A 1 97 ? 3.388 -9.700 11.940 1.00 80.94 97 ALA A O 1
ATOM 723 N N . GLU A 1 98 ? 2.382 -8.922 13.785 1.00 82.31 98 GLU A N 1
ATOM 724 C CA . GLU A 1 98 ? 2.805 -10.020 14.672 1.00 82.31 98 GLU A CA 1
ATOM 725 C C . GLU A 1 98 ? 2.206 -11.387 14.296 1.00 82.31 98 GLU A C 1
ATOM 727 O O . GLU A 1 98 ? 2.736 -12.426 14.688 1.00 82.31 98 GLU A O 1
ATOM 732 N N . ARG A 1 99 ? 1.093 -11.403 13.553 1.00 72.88 99 ARG A N 1
ATOM 733 C CA . ARG A 1 99 ? 0.380 -12.625 13.147 1.00 72.88 99 ARG A CA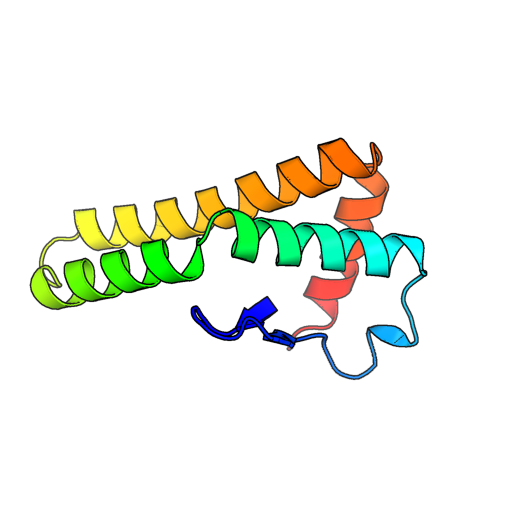 1
ATOM 734 C C . ARG A 1 99 ? 0.760 -13.123 11.753 1.00 72.88 99 ARG A C 1
ATOM 736 O O . ARG A 1 99 ? 0.378 -14.237 11.394 1.00 72.88 99 ARG A O 1
ATOM 743 N N . LEU A 1 100 ? 1.460 -12.315 10.961 1.00 64.44 100 LEU A N 1
ATOM 744 C CA . LEU A 1 100 ? 1.973 -12.732 9.659 1.00 64.44 100 LEU A CA 1
ATOM 745 C C . LEU A 1 100 ? 3.300 -13.494 9.873 1.00 64.44 100 LEU A C 1
ATOM 747 O O . LEU A 1 100 ? 4.167 -12.975 10.574 1.00 64.44 100 LEU A O 1
ATOM 751 N N . PRO A 1 101 ? 3.442 -14.726 9.344 1.00 51.06 101 PRO A N 1
ATOM 752 C CA . PRO A 1 101 ? 4.633 -15.561 9.528 1.00 51.06 101 PRO A CA 1
ATOM 753 C C . PRO A 1 101 ? 5.880 -15.031 8.807 1.00 51.06 101 PRO A C 1
ATOM 755 O O . PRO A 1 101 ? 5.732 -14.335 7.774 1.00 51.06 101 PRO A O 1
#

Foldseek 3Di:
DWDDLPDTDDDDPVCRVVPADPLLVVLSVQLSVLCNVVSLVVVLVVLVVVCVVVVVDVVSVVVSVVSVVVSNVSSLVRSCVVNVCNPVNVVSVVVVVVPDD

Secondary structure (DSSP, 8-state):
-EE-SSS-EEPPPTTHHHHS-HHHHHHHHHHHHHHHHTTHHHHHHHHHHHHHHTTT-HHHHHHHHHHHHHHHHHHHHHHHHHH--HHHHHHHHHHHHHH--

Sequence (101 aa):
MTVGTLHPVVLLPTGFAADVSDDELAAVAVHELAHVRRQDAAVLGLLSLVRAVLYFQPLVWLACRQAARLAEAACDDAVLEATGEPVSYAKMLARLAERLP